Protein AF-V4B4P2-F1 (afdb_monomer)

Radius of gyration: 16.0 Å; Cα contacts (8 Å, |Δi|>4): 108; chains: 1; bounding box: 43×38×34 Å

Organism: Lottia gigantea (NCBI:txid225164)

InterPro domains:
  IPR028236 Ciliogenesis and planar polarity effector 1 [PTHR14492] (1-127)

Foldseek 3Di:
DLCLLLVHWDWDADPVDDDDDPQPPDPDPCPDPRTDTDDSVVVVVVCVVVVVVVCPDLVNVLVVCVVVVVLVSSLVSCVSVVVLVSNLVSLVVVVVVCVVPVVVCVVVVVPPPPDRSVVSNVVVVVD

pLDDT: mean 76.79, std 13.79, range [43.28, 93.81]

Solvent-accessible surface area (backbone atoms only — not comparable to full-atom values): 7716 Å² total; per-residue (Å²): 105,67,44,63,79,67,75,44,87,38,70,49,68,47,89,93,58,79,66,81,79,76,63,87,83,56,86,69,84,73,87,52,100,66,58,55,76,52,57,71,66,62,51,52,50,49,36,58,73,69,65,37,58,88,65,67,40,72,69,53,39,43,50,52,28,49,76,72,66,36,38,59,54,30,20,54,48,27,49,72,73,64,40,58,67,59,18,45,56,30,24,54,51,31,54,52,47,46,69,73,42,44,77,72,51,63,80,50,78,78,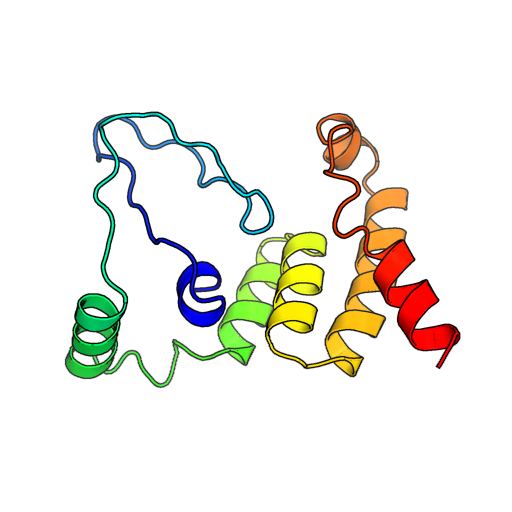64,65,82,88,74,46,49,68,56,54,50,49,59,64,72,78,107

Nearest PDB structures (foldseek):
  8f5p-assembly1_B  TM=7.602E-01  e=5.062E+00  Leishmania tarentolae
  6hc2-assembly4_S  TM=4.098E-01  e=4.488E+00  Homo sapiens
  6hc2-assembly1_C  TM=4.098E-01  e=4.767E+00  Homo sapiens

Mean predicted aligned error: 8.73 Å

Sequence (127 aa):
MALYFSNQSLYIFPPHNPQALPTVHYKTPVVNNRIIPQYPEELTQIIRNDNLSDIWTVERTLEYLLLSGLVCEATWFADKMGDWKAAFLLSVACEQHKQTAVSLYSKYVGLSKSRNPRLLIKGLLDC

Structure (mmCIF, N/CA/C/O backbone):
data_AF-V4B4P2-F1
#
_entry.id   AF-V4B4P2-F1
#
loop_
_atom_site.group_PDB
_atom_site.id
_atom_site.type_symbol
_atom_site.label_atom_id
_atom_site.label_alt_id
_atom_site.label_comp_id
_atom_site.label_asym_id
_atom_site.label_entity_id
_atom_site.label_seq_id
_atom_site.pdbx_PDB_ins_code
_atom_site.Cartn_x
_atom_site.Cartn_y
_atom_site.Cartn_z
_atom_site.occupancy
_atom_site.B_iso_or_equiv
_atom_site.auth_seq_id
_atom_site.auth_comp_id
_atom_site.auth_asym_id
_atom_site.auth_atom_id
_atom_site.pdbx_PDB_model_num
ATOM 1 N N . MET A 1 1 ? -7.283 2.634 2.783 1.00 86.50 1 MET A N 1
ATOM 2 C CA . MET A 1 1 ? -7.003 1.198 3.011 1.00 86.50 1 MET A CA 1
ATOM 3 C C . MET A 1 1 ? -5.561 0.946 3.458 1.00 86.50 1 MET A C 1
ATOM 5 O O . MET A 1 1 ? -5.377 0.522 4.587 1.00 86.50 1 MET A O 1
ATOM 9 N N . ALA A 1 2 ? -4.530 1.279 2.671 1.00 87.06 2 ALA A N 1
ATOM 10 C CA . ALA A 1 2 ? -3.134 0.976 3.039 1.00 87.06 2 ALA A CA 1
ATOM 11 C C . ALA A 1 2 ? -2.671 1.567 4.389 1.00 87.06 2 ALA A C 1
ATOM 13 O O . ALA A 1 2 ? -2.011 0.886 5.172 1.00 87.06 2 ALA A O 1
ATOM 14 N N . LEU A 1 3 ? -3.068 2.807 4.703 1.00 84.69 3 LEU A N 1
ATOM 15 C CA . LEU A 1 3 ? -2.785 3.441 6.001 1.00 84.69 3 LEU A CA 1
ATOM 16 C C . LEU A 1 3 ? -3.443 2.706 7.183 1.00 84.69 3 LEU A C 1
ATOM 18 O O . LEU A 1 3 ? -2.824 2.581 8.233 1.00 84.69 3 LEU A O 1
ATOM 22 N N . TYR A 1 4 ? -4.654 2.171 6.985 1.00 86.88 4 TYR A N 1
ATOM 23 C CA . TYR A 1 4 ? -5.381 1.400 8.000 1.00 86.88 4 TYR A CA 1
ATOM 24 C C . TYR A 1 4 ? -4.618 0.126 8.368 1.00 86.88 4 TYR A C 1
ATOM 26 O O . TYR A 1 4 ? -4.265 -0.063 9.525 1.00 86.88 4 TYR A O 1
ATOM 34 N N . PHE A 1 5 ? -4.265 -0.697 7.378 1.00 88.50 5 PHE A N 1
ATOM 35 C CA . PHE A 1 5 ? -3.545 -1.948 7.632 1.00 88.50 5 PHE A CA 1
ATOM 36 C C . PHE A 1 5 ? -2.117 -1.735 8.137 1.00 88.50 5 PHE A C 1
ATOM 38 O O . PHE A 1 5 ? -1.615 -2.521 8.932 1.00 88.50 5 PHE A O 1
ATOM 45 N N . SER A 1 6 ? -1.454 -0.659 7.710 1.00 85.25 6 SER A N 1
ATOM 46 C CA . SER A 1 6 ? -0.097 -0.336 8.167 1.00 85.25 6 SER A CA 1
ATOM 47 C C . SER A 1 6 ? -0.041 0.375 9.527 1.00 85.25 6 SER A C 1
ATOM 49 O O . SER A 1 6 ? 1.041 0.818 9.920 1.00 85.25 6 SER A O 1
ATOM 51 N N . ASN A 1 7 ? -1.169 0.474 10.247 1.00 82.81 7 ASN A N 1
ATOM 52 C CA . ASN A 1 7 ? -1.299 1.148 11.544 1.00 82.81 7 ASN A CA 1
ATOM 53 C C . ASN A 1 7 ? -0.753 2.587 11.528 1.00 82.81 7 ASN A C 1
ATOM 55 O O . ASN A 1 7 ? -0.105 3.042 12.472 1.00 82.81 7 ASN A O 1
ATOM 59 N N . GLN A 1 8 ? -0.983 3.300 10.427 1.00 78.62 8 GLN A N 1
ATOM 60 C CA . GLN A 1 8 ? -0.631 4.708 10.291 1.00 78.62 8 GLN A CA 1
ATOM 61 C C . GLN A 1 8 ? -1.842 5.602 10.554 1.00 78.62 8 GLN A C 1
ATOM 63 O O . GLN A 1 8 ? -2.989 5.209 10.351 1.00 78.62 8 GLN A O 1
ATOM 68 N N . SER A 1 9 ? -1.575 6.836 10.984 1.00 74.75 9 SER A N 1
ATOM 69 C CA . SER A 1 9 ? -2.609 7.848 11.198 1.00 74.75 9 SER A CA 1
ATOM 70 C C . SER A 1 9 ? -3.375 8.124 9.905 1.00 74.75 9 SER A C 1
ATOM 72 O O . SER A 1 9 ? -2.781 8.535 8.904 1.00 74.75 9 SER A O 1
ATOM 74 N N . LEU A 1 10 ? -4.691 7.936 9.938 1.00 76.44 10 LEU A N 1
ATOM 75 C CA . LEU A 1 10 ? -5.579 8.271 8.832 1.00 76.44 10 LEU A CA 1
ATOM 76 C C . LEU A 1 10 ? -5.998 9.730 8.947 1.00 76.44 10 LEU A C 1
ATOM 78 O O . LEU A 1 10 ? -6.307 10.215 10.034 1.00 76.44 10 LEU A O 1
ATOM 82 N N . TYR A 1 11 ? -5.990 10.426 7.818 1.00 73.94 11 TYR A N 1
ATOM 83 C CA . TYR A 1 11 ? -6.389 11.819 7.735 1.00 73.94 11 TYR A CA 1
ATOM 84 C C . TYR A 1 11 ? -7.224 12.060 6.493 1.00 73.94 11 TYR A C 1
ATOM 86 O O . TYR A 1 11 ? -7.018 11.445 5.447 1.00 73.94 11 TYR A O 1
ATOM 94 N N . ILE A 1 12 ? -8.161 12.989 6.626 1.00 74.38 12 ILE A N 1
ATOM 95 C CA . ILE A 1 12 ? -9.010 13.456 5.540 1.00 74.38 12 ILE A CA 1
ATOM 96 C C . ILE A 1 12 ? -8.745 14.950 5.383 1.00 74.38 12 ILE A C 1
ATOM 98 O O . ILE A 1 12 ? -8.743 15.693 6.369 1.00 74.38 12 ILE A O 1
ATOM 102 N N . PHE A 1 13 ? -8.483 15.385 4.150 1.00 75.56 13 PHE A N 1
ATOM 103 C CA . PHE A 1 13 ? -8.409 16.809 3.847 1.00 75.56 13 PHE A CA 1
ATOM 104 C C . PHE A 1 13 ? -9.809 17.419 3.857 1.00 75.56 13 PHE A C 1
ATOM 106 O O . PHE A 1 13 ? -10.770 16.771 3.438 1.00 75.56 13 PHE A O 1
ATOM 113 N N . PRO A 1 14 ? -9.950 18.669 4.313 1.00 76.75 14 PRO A N 1
ATOM 114 C CA . PRO A 1 14 ? -11.248 19.307 4.346 1.00 76.75 14 PRO A CA 1
ATOM 115 C C . PRO A 1 14 ? -11.794 19.512 2.920 1.00 76.75 14 PRO A C 1
ATOM 117 O O . PRO A 1 14 ? -11.023 19.763 1.989 1.00 76.75 14 PRO A O 1
ATOM 120 N N . PRO A 1 15 ? -13.127 19.484 2.740 1.00 79.56 15 PRO A N 1
ATOM 121 C CA . PRO A 1 15 ? -13.759 19.489 1.417 1.00 79.56 15 PRO A CA 1
ATOM 122 C C . PRO A 1 15 ? -13.473 20.758 0.600 1.00 79.56 15 PRO A C 1
ATOM 124 O O . PRO A 1 15 ? -13.541 20.734 -0.623 1.00 79.56 15 PRO A O 1
ATOM 127 N N . HIS A 1 16 ? -13.121 21.864 1.261 1.00 80.94 16 HIS A N 1
ATOM 128 C CA . HIS A 1 16 ? -12.808 23.143 0.619 1.00 80.94 16 HIS A CA 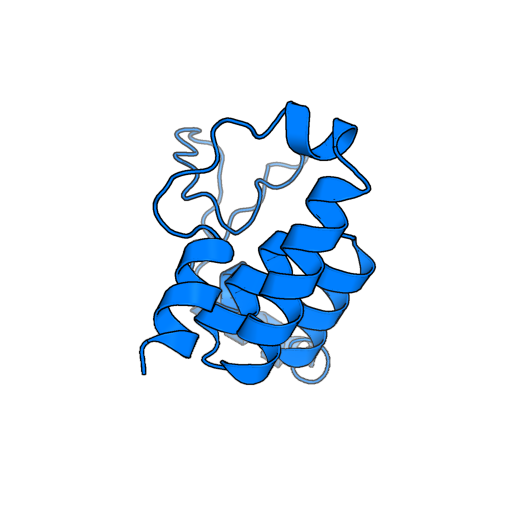1
ATOM 129 C C . HIS A 1 16 ? -11.369 23.243 0.082 1.00 80.94 16 HIS A C 1
ATOM 131 O O . HIS A 1 16 ? -11.020 24.258 -0.514 1.00 80.94 16 HIS A O 1
ATOM 137 N N . ASN A 1 17 ? -10.516 22.240 0.313 1.00 76.50 17 ASN A N 1
ATOM 138 C CA . ASN A 1 17 ? -9.159 22.193 -0.234 1.00 76.50 17 ASN A CA 1
ATOM 139 C C . ASN A 1 17 ? -8.716 20.737 -0.473 1.00 76.50 17 ASN A C 1
ATOM 141 O O . ASN A 1 17 ? -7.895 20.211 0.288 1.00 76.50 17 ASN A O 1
ATOM 145 N N . PRO A 1 18 ? -9.267 20.065 -1.499 1.00 73.56 18 PRO A N 1
ATOM 146 C CA . PRO A 1 18 ? -8.871 18.707 -1.836 1.00 73.56 18 PRO A CA 1
ATOM 147 C C . PRO A 1 18 ? -7.446 18.720 -2.402 1.00 73.56 18 PRO A C 1
ATOM 149 O O . PRO A 1 18 ? -7.218 19.063 -3.560 1.00 73.56 18 PRO A O 1
ATOM 152 N N . GLN A 1 19 ? -6.469 18.360 -1.575 1.00 73.44 19 GLN A N 1
ATOM 153 C CA . GLN A 1 19 ? -5.113 18.081 -2.036 1.00 73.44 19 GLN A CA 1
ATOM 154 C C . GLN A 1 19 ? -4.975 16.599 -2.374 1.00 73.44 19 GLN A C 1
ATOM 156 O O . GLN A 1 19 ? -5.649 15.750 -1.786 1.00 73.44 19 GLN A O 1
ATOM 161 N N . ALA A 1 20 ? -4.084 16.286 -3.319 1.00 70.88 20 ALA A N 1
ATOM 162 C CA . ALA A 1 20 ? -3.707 14.903 -3.571 1.00 70.88 20 ALA A CA 1
ATOM 163 C C . ALA A 1 20 ? -3.211 14.273 -2.264 1.00 70.88 20 ALA A C 1
ATOM 165 O O . ALA A 1 20 ? -2.415 14.881 -1.541 1.00 70.88 20 ALA A O 1
ATOM 166 N N . LEU A 1 21 ? -3.700 13.068 -1.958 1.00 68.69 21 LEU A N 1
ATOM 167 C CA . LEU A 1 21 ? -3.241 12.342 -0.784 1.00 68.69 21 LEU A CA 1
ATOM 168 C C . LEU A 1 21 ? -1.724 12.136 -0.891 1.00 68.69 21 LEU A C 1
ATOM 170 O O . LEU A 1 21 ? -1.240 11.690 -1.937 1.00 68.69 21 LEU A O 1
ATOM 174 N N . PRO A 1 22 ? -0.968 12.461 0.166 1.00 69.94 22 PRO A N 1
ATOM 175 C CA . PRO A 1 22 ? 0.433 12.121 0.233 1.00 69.94 22 PRO A CA 1
ATOM 176 C C . PRO A 1 22 ? 0.643 10.627 0.045 1.00 69.94 22 PRO A C 1
ATOM 178 O O . PRO A 1 22 ? -0.179 9.789 0.421 1.00 69.94 22 PRO A O 1
ATOM 181 N N . THR A 1 23 ? 1.787 10.294 -0.526 1.00 71.56 23 THR A N 1
ATOM 182 C CA . THR A 1 23 ? 2.183 8.915 -0.757 1.00 71.56 23 THR A CA 1
ATOM 183 C C . THR A 1 23 ? 2.372 8.174 0.571 1.00 71.56 23 THR A C 1
ATOM 185 O O . THR A 1 23 ? 2.995 8.669 1.510 1.00 71.56 23 THR A O 1
ATOM 188 N N . VAL A 1 24 ? 1.844 6.948 0.642 1.00 68.56 24 VAL A N 1
ATOM 189 C CA . VAL A 1 24 ? 1.712 6.137 1.875 1.00 68.56 24 VAL A CA 1
ATOM 190 C C . VAL A 1 24 ? 3.053 5.880 2.582 1.00 68.56 24 VAL A C 1
ATOM 192 O O . VAL A 1 24 ? 3.126 5.715 3.797 1.00 68.56 24 VAL A O 1
ATOM 195 N N . HIS A 1 25 ? 4.147 5.850 1.824 1.00 64.31 25 HIS A N 1
ATOM 196 C CA . HIS A 1 25 ? 5.480 5.563 2.345 1.00 64.31 25 HIS A CA 1
ATOM 197 C C . HIS A 1 25 ? 6.173 6.780 2.983 1.00 64.31 25 HIS A C 1
ATOM 199 O O . HIS A 1 25 ? 7.188 6.613 3.668 1.00 64.31 25 HIS A O 1
ATOM 205 N N . TYR A 1 26 ? 5.648 7.994 2.799 1.00 63.84 26 TYR A N 1
ATOM 206 C CA . TYR A 1 26 ? 6.170 9.175 3.474 1.00 63.84 26 TYR A CA 1
ATOM 207 C C . TYR A 1 26 ? 5.535 9.299 4.856 1.00 63.84 26 TYR A C 1
ATOM 209 O O . TYR A 1 26 ? 4.320 9.394 4.999 1.00 63.84 26 TYR A O 1
ATOM 217 N N . LYS A 1 27 ? 6.380 9.396 5.890 1.00 57.09 27 LYS A N 1
ATOM 218 C CA . LYS A 1 27 ? 5.968 10.030 7.145 1.00 57.09 27 LYS A CA 1
ATOM 219 C C . LYS A 1 27 ? 5.771 11.497 6.825 1.00 57.09 27 LYS A C 1
ATOM 221 O O . LYS A 1 27 ? 6.718 12.274 6.906 1.00 57.09 27 LYS A O 1
ATOM 226 N N . THR A 1 28 ? 4.589 11.863 6.365 1.00 54.00 28 THR A N 1
ATOM 227 C CA . THR A 1 28 ? 4.305 13.261 6.127 1.00 54.00 28 THR A CA 1
ATOM 228 C C . THR A 1 28 ? 4.351 13.995 7.459 1.00 54.00 28 THR A C 1
ATOM 230 O O . THR A 1 28 ? 3.551 13.676 8.342 1.00 54.00 28 THR A O 1
ATOM 233 N N . PRO A 1 29 ? 5.229 14.997 7.623 1.00 50.38 29 PRO A N 1
ATOM 234 C CA . PRO A 1 29 ? 5.035 15.994 8.651 1.00 50.38 29 PRO A CA 1
ATOM 235 C C . PRO A 1 29 ? 3.887 16.873 8.152 1.00 50.38 29 PRO A C 1
ATOM 237 O O . PRO A 1 29 ? 4.127 17.986 7.691 1.00 50.38 29 PRO A O 1
ATOM 240 N N . VAL A 1 30 ? 2.642 16.374 8.132 1.00 54.94 30 VAL A N 1
ATOM 241 C CA . VAL A 1 30 ? 1.516 17.268 7.844 1.00 54.94 30 VAL A CA 1
ATOM 242 C C . VAL A 1 30 ? 1.275 18.092 9.102 1.00 54.94 30 VAL A C 1
ATOM 244 O O . VAL A 1 30 ? 0.380 17.847 9.899 1.00 54.94 30 VAL A O 1
ATOM 247 N N . VAL A 1 31 ? 2.151 19.077 9.278 1.00 47.88 31 VAL A N 1
ATOM 248 C CA . VAL A 1 31 ? 2.060 20.198 10.210 1.00 47.88 31 VAL A CA 1
ATOM 249 C C . VAL A 1 31 ? 1.036 21.170 9.630 1.00 47.88 31 VAL A C 1
ATOM 251 O O . VAL A 1 31 ? 1.343 22.304 9.283 1.00 47.88 31 VAL A O 1
ATOM 254 N N . ASN A 1 32 ? -0.183 20.693 9.396 1.00 53.25 32 ASN A N 1
ATOM 255 C CA . ASN A 1 32 ? -1.271 21.542 8.950 1.00 53.25 32 ASN A CA 1
ATOM 256 C C . ASN A 1 32 ? -2.454 21.274 9.872 1.00 53.25 32 ASN A C 1
ATOM 258 O O . ASN A 1 32 ? -3.011 20.179 9.878 1.00 53.25 32 ASN A O 1
ATOM 262 N N . ASN A 1 33 ? -2.821 22.285 10.660 1.00 53.00 33 ASN A N 1
ATOM 263 C CA . ASN A 1 33 ? -3.811 22.244 11.746 1.00 53.00 33 ASN A CA 1
ATOM 264 C C . ASN A 1 33 ? -5.256 21.908 11.299 1.00 53.00 33 ASN A C 1
ATOM 266 O O . ASN A 1 33 ? -6.198 22.136 12.050 1.00 53.00 33 ASN A O 1
ATOM 270 N N . ARG A 1 34 ? -5.467 21.421 10.069 1.00 59.06 34 ARG A N 1
ATOM 271 C CA . ARG A 1 34 ? -6.784 21.140 9.470 1.00 59.06 34 ARG A CA 1
ATOM 272 C C . ARG A 1 34 ? -6.921 19.698 8.985 1.00 59.06 34 ARG A C 1
ATOM 274 O O . ARG A 1 34 ? -7.606 19.437 8.003 1.00 59.06 34 ARG A O 1
ATOM 281 N N . ILE A 1 35 ? -6.243 18.776 9.652 1.00 65.38 35 ILE A N 1
ATOM 282 C CA . ILE A 1 35 ? -6.435 17.342 9.471 1.00 65.38 35 ILE A CA 1
ATOM 283 C C . ILE A 1 35 ? -7.310 16.834 10.605 1.00 65.38 35 ILE A C 1
ATOM 285 O O . ILE A 1 35 ? -7.011 17.084 11.769 1.00 65.38 35 ILE A O 1
ATOM 289 N N . ILE A 1 36 ? -8.361 16.096 10.258 1.00 64.88 36 ILE A N 1
ATOM 290 C CA . ILE A 1 36 ? -9.148 15.342 11.232 1.00 64.88 36 ILE A CA 1
ATOM 291 C C . ILE A 1 36 ? -8.497 13.955 11.331 1.00 64.88 36 ILE A C 1
ATOM 293 O O . ILE A 1 36 ? -8.607 13.189 10.365 1.00 64.88 36 ILE A O 1
ATOM 297 N N . PRO A 1 37 ? -7.762 13.639 12.418 1.00 65.94 37 PRO A N 1
ATOM 298 C CA . PRO A 1 37 ? -7.256 12.291 12.620 1.00 65.94 37 PRO A CA 1
ATOM 299 C C . PRO A 1 37 ? -8.445 11.348 12.793 1.00 65.94 37 PRO A C 1
ATOM 301 O O . PRO A 1 37 ? -9.371 11.637 13.544 1.00 65.94 37 PRO A O 1
ATOM 304 N N . GLN A 1 38 ? -8.421 10.232 12.078 1.00 70.25 38 GLN A N 1
ATOM 305 C CA . GLN A 1 38 ? -9.414 9.171 12.212 1.00 70.25 38 GLN A CA 1
ATOM 306 C C . GLN A 1 38 ? -8.815 8.055 13.064 1.00 70.25 38 GLN A C 1
ATOM 308 O O . GLN A 1 38 ? -7.727 7.551 12.754 1.00 70.25 38 GLN A O 1
ATOM 313 N N . TYR A 1 39 ? -9.507 7.677 14.139 1.00 74.88 39 TYR A N 1
ATOM 314 C CA . TYR A 1 39 ? -9.058 6.593 15.003 1.00 74.88 39 TYR A CA 1
ATOM 315 C C . TYR A 1 39 ? -9.331 5.236 14.328 1.00 74.88 39 TYR A C 1
ATOM 317 O O . TYR A 1 39 ? -10.416 5.026 13.779 1.00 74.88 39 TYR A O 1
ATOM 325 N N . PRO A 1 40 ? -8.382 4.279 14.365 1.00 76.94 40 PRO A N 1
ATOM 326 C CA . PRO A 1 40 ? -8.575 2.959 13.758 1.00 76.94 40 PRO A CA 1
ATOM 327 C C . PRO A 1 40 ? -9.796 2.195 14.293 1.00 76.94 40 PRO A C 1
ATOM 329 O O . PRO A 1 40 ? -10.384 1.395 13.565 1.00 76.94 40 PRO A O 1
ATOM 332 N N . GLU A 1 41 ? -10.193 2.441 15.543 1.00 82.62 41 GLU A N 1
ATOM 333 C CA . GLU A 1 41 ? -11.360 1.811 16.172 1.00 82.62 41 GLU A CA 1
ATOM 334 C C . GLU A 1 41 ? -12.673 2.248 15.517 1.00 82.62 41 GLU A C 1
ATOM 336 O O . GLU A 1 41 ? -13.473 1.397 15.126 1.00 82.62 41 GLU A O 1
ATOM 341 N N . GLU A 1 42 ? -12.855 3.555 15.319 1.00 84.06 42 GLU A N 1
ATOM 342 C CA . GLU A 1 42 ? -14.030 4.126 14.651 1.00 84.06 42 GLU A CA 1
ATOM 343 C C . GLU A 1 42 ? -14.158 3.583 13.226 1.00 84.06 42 GLU A C 1
ATOM 345 O O . GLU A 1 42 ? -15.225 3.141 12.806 1.00 84.06 42 GLU A O 1
ATOM 350 N N . LEU A 1 43 ? -13.042 3.512 12.500 1.00 82.25 43 LEU A N 1
ATOM 351 C CA . LEU A 1 43 ? -13.026 2.951 11.152 1.00 82.25 43 LEU A CA 1
ATOM 352 C C . LEU A 1 43 ? -13.346 1.462 11.137 1.00 82.25 43 LEU A C 1
ATOM 354 O O . LEU A 1 43 ? -14.065 1.003 10.257 1.00 82.25 43 LEU A O 1
ATOM 358 N N . THR A 1 44 ? -12.850 0.703 12.113 1.00 85.12 44 THR A N 1
ATOM 359 C CA . THR A 1 44 ? -13.165 -0.726 12.218 1.00 85.12 44 THR A CA 1
ATOM 360 C C . THR A 1 44 ? -14.654 -0.937 12.490 1.00 85.12 44 THR A C 1
ATOM 362 O O . THR A 1 44 ? -15.242 -1.871 11.949 1.00 85.12 44 THR A O 1
ATOM 365 N N . GLN A 1 45 ? -15.285 -0.063 13.280 1.00 87.75 45 GLN A N 1
ATOM 366 C CA . GLN A 1 45 ? -16.734 -0.086 13.479 1.00 87.75 45 GLN A CA 1
ATOM 367 C C . GLN A 1 45 ? -17.487 0.254 12.192 1.00 87.75 45 GLN A C 1
ATOM 369 O O . GLN A 1 45 ? -18.389 -0.488 11.825 1.00 87.75 45 GLN A O 1
ATOM 374 N N . ILE A 1 46 ? -17.090 1.303 11.468 1.00 86.44 46 ILE A N 1
ATOM 375 C CA . ILE A 1 46 ? -17.718 1.688 10.192 1.00 86.44 46 ILE A CA 1
ATOM 376 C C . ILE A 1 46 ? -17.592 0.559 9.158 1.00 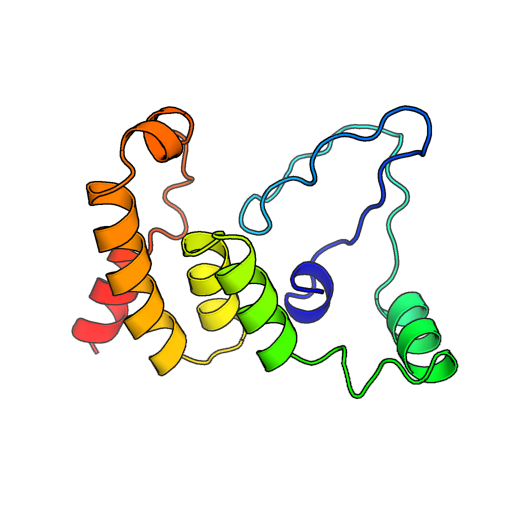86.44 46 ILE A C 1
ATOM 378 O O . ILE A 1 46 ? -18.590 0.146 8.580 1.00 86.44 46 ILE A O 1
ATOM 382 N N . ILE A 1 47 ? -16.396 -0.016 8.985 1.00 86.44 47 ILE A N 1
ATOM 383 C CA . ILE A 1 47 ? -16.148 -1.123 8.043 1.00 86.44 47 ILE A CA 1
ATOM 384 C C . ILE A 1 47 ? -17.029 -2.338 8.367 1.00 86.44 47 ILE A C 1
ATOM 386 O O . ILE A 1 47 ? -17.514 -3.013 7.457 1.00 86.44 47 ILE A O 1
ATOM 390 N N . ARG A 1 48 ? -17.238 -2.623 9.658 1.00 87.38 48 ARG A N 1
ATOM 391 C CA . ARG A 1 48 ? -18.122 -3.706 10.107 1.00 87.38 48 ARG A CA 1
ATOM 392 C C . ARG A 1 48 ? -19.595 -3.372 9.888 1.00 87.38 48 ARG A C 1
ATOM 394 O O . ARG A 1 48 ? -20.316 -4.218 9.377 1.00 87.38 48 ARG A O 1
ATOM 401 N N . ASN A 1 49 ? -20.026 -2.165 10.242 1.00 90.94 49 ASN A N 1
ATOM 402 C CA . ASN A 1 49 ? -21.421 -1.734 10.131 1.00 90.94 49 ASN A CA 1
ATOM 403 C C . ASN A 1 49 ? -21.886 -1.662 8.670 1.00 90.94 49 ASN A C 1
ATOM 405 O O . ASN A 1 49 ? -23.007 -2.061 8.365 1.00 90.94 49 ASN A O 1
ATOM 409 N N . ASP A 1 50 ? -21.007 -1.222 7.771 1.00 87.94 50 ASP A N 1
ATOM 410 C CA . ASP A 1 50 ? -21.298 -1.082 6.343 1.00 87.94 50 ASP A CA 1
ATOM 411 C C . ASP A 1 50 ? -21.051 -2.383 5.551 1.00 87.94 50 ASP A C 1
ATOM 413 O O . ASP A 1 50 ? -21.102 -2.378 4.322 1.00 87.94 50 ASP A O 1
ATOM 417 N N . ASN A 1 51 ? -20.765 -3.509 6.226 1.00 86.31 51 ASN A N 1
ATOM 418 C CA . ASN A 1 51 ? -20.414 -4.797 5.608 1.00 86.31 51 ASN A CA 1
ATOM 419 C C . ASN A 1 51 ? -19.289 -4.692 4.555 1.00 86.31 51 ASN A C 1
ATOM 421 O O . ASN A 1 51 ? -19.235 -5.452 3.591 1.00 86.31 51 ASN A O 1
ATOM 425 N N . LEU A 1 52 ? -18.341 -3.772 4.748 1.00 87.56 52 LEU A N 1
ATOM 426 C CA . LEU A 1 52 ? -17.218 -3.554 3.828 1.00 87.56 52 LEU A CA 1
ATOM 427 C C . LEU A 1 52 ? -16.063 -4.536 4.050 1.00 87.56 52 LEU A C 1
ATOM 429 O O . LEU A 1 52 ? -15.059 -4.464 3.346 1.00 87.56 52 LEU A O 1
ATOM 433 N N . SER A 1 53 ? -16.194 -5.452 5.010 1.00 85.44 53 SER A N 1
ATOM 434 C CA . SER A 1 53 ? -15.131 -6.380 5.417 1.00 85.44 53 SER A CA 1
ATOM 435 C C . SER A 1 53 ? -14.638 -7.270 4.267 1.00 85.44 53 SER A C 1
ATOM 437 O O . SER A 1 53 ? -13.444 -7.542 4.187 1.00 85.44 53 SER A O 1
ATOM 439 N N . ASP A 1 54 ? -15.518 -7.644 3.334 1.00 86.31 54 ASP A N 1
ATOM 440 C CA . ASP A 1 54 ? -15.172 -8.502 2.188 1.00 86.31 54 ASP A CA 1
ATOM 441 C C . ASP A 1 54 ? -14.345 -7.778 1.113 1.00 86.31 54 ASP A C 1
ATOM 443 O O . ASP A 1 54 ? -13.623 -8.397 0.330 1.00 86.31 54 ASP A O 1
ATOM 447 N N . ILE A 1 55 ? -14.460 -6.449 1.045 1.00 88.75 55 ILE A N 1
ATOM 448 C CA . ILE A 1 55 ? -13.748 -5.606 0.073 1.00 88.75 55 ILE A CA 1
ATOM 449 C C . ILE A 1 55 ? -12.509 -4.994 0.726 1.00 88.75 55 ILE A C 1
ATOM 451 O O . ILE A 1 55 ? -11.483 -4.786 0.078 1.00 88.75 55 ILE A O 1
ATOM 455 N N . TRP A 1 56 ? -12.595 -4.696 2.020 1.00 88.88 56 TRP A N 1
ATOM 456 C CA . TRP A 1 56 ? -11.539 -4.082 2.801 1.00 88.88 56 TRP A CA 1
ATOM 457 C C . TRP A 1 56 ? -10.567 -5.147 3.310 1.00 88.88 56 TRP A C 1
ATOM 459 O O . TRP A 1 56 ? -10.456 -5.371 4.512 1.00 88.88 56 TRP A O 1
ATOM 469 N N . THR A 1 57 ? -9.856 -5.799 2.385 1.00 92.19 57 THR A N 1
ATOM 470 C CA . THR A 1 57 ? -8.811 -6.789 2.687 1.00 92.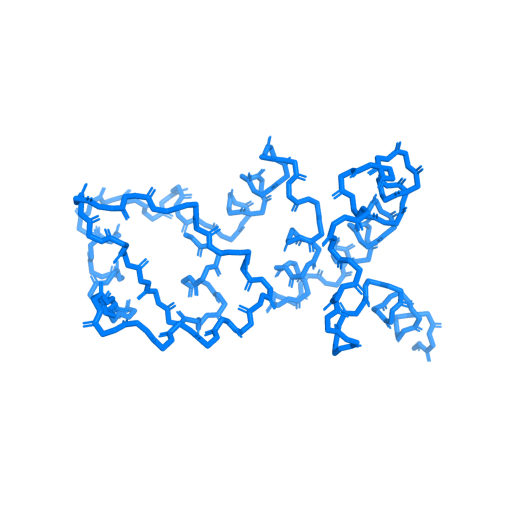19 57 THR A CA 1
ATOM 471 C C . THR A 1 57 ? -7.416 -6.278 2.332 1.00 92.19 57 THR A C 1
ATOM 473 O O . THR A 1 57 ? -7.242 -5.276 1.621 1.00 92.19 57 THR A O 1
ATOM 476 N N . VAL A 1 58 ? -6.397 -6.966 2.847 1.00 92.56 58 VAL A N 1
ATOM 477 C CA . VAL A 1 58 ? -4.990 -6.655 2.570 1.00 92.56 58 VAL A CA 1
ATOM 478 C C . VAL A 1 58 ? -4.676 -6.891 1.093 1.00 92.56 58 VAL A C 1
ATOM 480 O O . VAL A 1 58 ? -4.099 -6.013 0.449 1.00 92.56 58 VAL A O 1
ATOM 483 N N . GLU A 1 59 ? -5.117 -8.017 0.529 1.00 92.69 59 GLU A N 1
ATOM 484 C CA . GLU A 1 59 ? -4.896 -8.359 -0.879 1.00 92.69 59 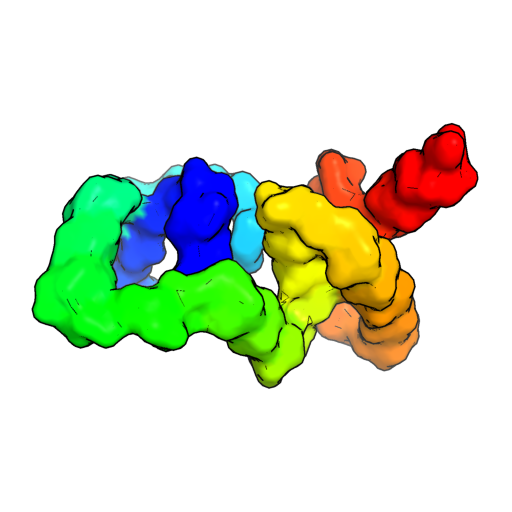GLU A CA 1
ATOM 485 C C . GLU A 1 59 ? -5.539 -7.321 -1.798 1.00 92.69 59 GLU A C 1
ATOM 487 O O . GLU A 1 59 ? -4.877 -6.775 -2.680 1.00 92.69 59 GLU A O 1
ATOM 492 N N . ARG A 1 60 ? -6.796 -6.946 -1.527 1.00 93.81 60 ARG A N 1
ATOM 493 C CA . ARG A 1 60 ? -7.512 -5.950 -2.331 1.00 93.81 60 ARG A CA 1
ATOM 494 C C . ARG A 1 60 ? -6.850 -4.574 -2.263 1.00 93.81 60 ARG A C 1
ATOM 496 O O . ARG A 1 60 ? -6.811 -3.838 -3.246 1.00 93.81 60 ARG A O 1
ATOM 503 N N . THR A 1 61 ? -6.287 -4.226 -1.106 1.00 93.50 61 THR A N 1
ATOM 504 C CA . THR A 1 61 ? -5.506 -2.993 -0.951 1.00 93.50 61 THR A CA 1
ATOM 505 C C . THR A 1 61 ? -4.277 -2.995 -1.855 1.00 93.50 61 THR A C 1
ATOM 507 O O . THR A 1 61 ? -3.991 -1.985 -2.500 1.00 93.50 61 THR A O 1
ATOM 510 N N . LEU A 1 62 ? -3.555 -4.116 -1.903 1.00 93.12 62 LEU A N 1
ATOM 511 C CA . LEU A 1 62 ? -2.381 -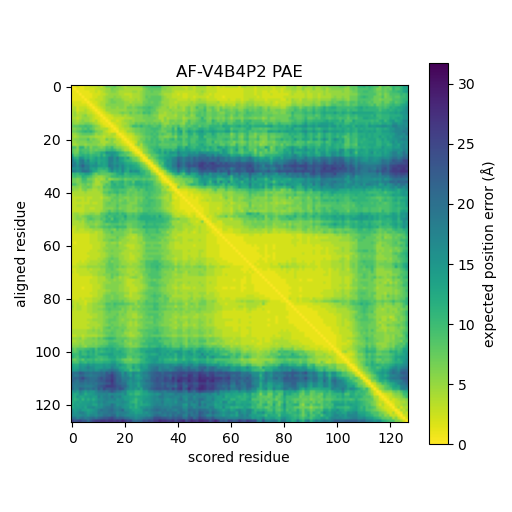4.273 -2.754 1.00 93.12 62 LEU A CA 1
ATOM 512 C C . LEU A 1 62 ? -2.762 -4.197 -4.240 1.00 93.12 62 LEU A C 1
ATOM 514 O O . LEU A 1 62 ? -2.107 -3.483 -4.997 1.00 93.12 62 LEU A O 1
ATOM 518 N N . GLU A 1 63 ? -3.855 -4.847 -4.640 1.00 93.50 63 GLU A N 1
ATOM 519 C CA . GLU A 1 63 ? -4.401 -4.773 -6.000 1.00 93.50 63 GLU A CA 1
ATOM 520 C C . GLU A 1 63 ? -4.718 -3.330 -6.411 1.00 93.50 63 GLU A C 1
ATOM 522 O O . GLU A 1 63 ? -4.298 -2.890 -7.480 1.00 93.50 63 GLU A O 1
ATOM 527 N N . TYR A 1 64 ? -5.385 -2.548 -5.556 1.00 93.25 64 TYR A N 1
ATOM 528 C CA . TYR A 1 64 ? -5.684 -1.144 -5.857 1.00 93.25 64 TYR A CA 1
ATOM 529 C C . TYR A 1 64 ? -4.425 -0.276 -5.986 1.00 93.25 64 TYR A C 1
AT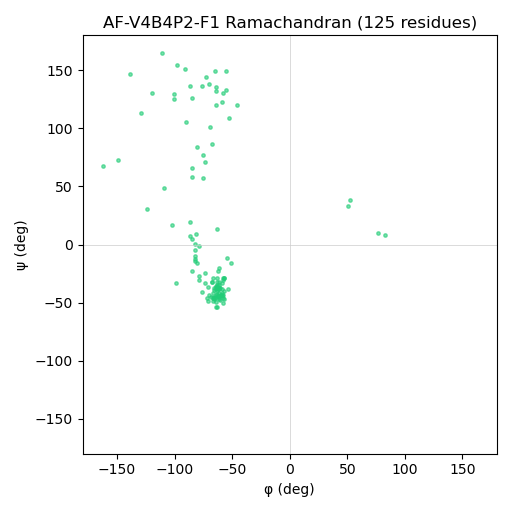OM 531 O O . TYR A 1 64 ? -4.377 0.618 -6.836 1.00 93.25 64 TYR A O 1
ATOM 539 N N . LEU A 1 65 ? -3.382 -0.537 -5.192 1.00 89.62 65 LEU A N 1
ATOM 540 C CA . LEU A 1 65 ? -2.095 0.150 -5.352 1.00 89.62 65 LEU A CA 1
ATOM 541 C C . LEU A 1 65 ? -1.458 -0.170 -6.712 1.00 89.62 65 LEU A C 1
ATOM 543 O O . LEU A 1 65 ? -0.949 0.729 -7.376 1.00 89.62 65 LEU A O 1
ATOM 547 N N . LEU A 1 66 ? -1.541 -1.418 -7.171 1.00 91.50 66 LEU A N 1
ATOM 548 C CA . LEU A 1 66 ? -1.014 -1.811 -8.480 1.00 91.50 66 LEU A CA 1
ATOM 549 C C . LEU A 1 66 ? -1.839 -1.237 -9.637 1.00 91.50 66 LEU A C 1
ATOM 551 O O . LEU A 1 66 ? -1.267 -0.691 -10.577 1.00 91.50 66 LEU A O 1
ATOM 555 N N . LEU A 1 67 ? -3.171 -1.287 -9.545 1.00 92.31 67 LEU A N 1
ATOM 556 C CA . LEU A 1 67 ? -4.078 -0.734 -10.557 1.00 92.31 67 LEU A CA 1
ATOM 557 C C . LEU A 1 67 ? -3.939 0.786 -10.707 1.00 92.31 67 LEU A C 1
ATOM 559 O O . LEU A 1 67 ? -4.088 1.313 -11.805 1.00 92.31 67 LEU A O 1
ATOM 563 N N . SER A 1 68 ? -3.616 1.491 -9.622 1.00 87.00 68 SER A N 1
ATOM 564 C CA . SER A 1 68 ? -3.341 2.935 -9.648 1.00 87.00 68 SER A CA 1
ATOM 565 C C . SER A 1 68 ? -1.938 3.298 -10.155 1.00 87.00 68 SER A C 1
ATOM 567 O O . SER A 1 68 ? -1.615 4.481 -10.253 1.00 87.00 68 SER A O 1
ATOM 569 N N . GLY A 1 69 ? -1.098 2.311 -10.488 1.00 86.31 69 GLY A N 1
ATOM 570 C CA . GLY A 1 69 ? 0.279 2.529 -10.939 1.00 86.31 69 GLY A CA 1
ATOM 571 C C . GLY A 1 69 ? 1.261 2.872 -9.812 1.00 86.31 69 GLY A C 1
ATOM 572 O O . GLY A 1 69 ? 2.407 3.229 -10.078 1.00 86.31 69 GLY A O 1
ATOM 573 N N . LEU A 1 70 ? 0.854 2.740 -8.547 1.00 84.69 70 LEU A N 1
ATOM 574 C CA . LEU A 1 70 ? 1.669 3.022 -7.361 1.00 84.69 70 LEU A CA 1
ATOM 575 C C . LEU A 1 70 ? 2.528 1.803 -6.977 1.00 84.69 70 LEU A C 1
ATOM 577 O O . LEU A 1 70 ? 2.436 1.251 -5.879 1.00 84.69 70 LEU A O 1
ATOM 581 N N . VAL A 1 71 ? 3.366 1.343 -7.913 1.00 86.88 71 VAL A N 1
ATOM 582 C CA . VAL A 1 71 ? 4.136 0.085 -7.795 1.00 86.88 71 VAL A CA 1
ATOM 583 C C . VAL A 1 71 ? 5.081 0.096 -6.587 1.00 86.88 71 VAL A C 1
ATOM 585 O O . VAL A 1 71 ? 5.262 -0.912 -5.899 1.00 86.88 71 VAL A O 1
ATOM 588 N N . CYS A 1 72 ? 5.688 1.241 -6.292 1.00 83.31 72 CYS A N 1
ATOM 589 C CA . CYS A 1 72 ? 6.654 1.346 -5.203 1.00 83.31 72 CYS A CA 1
ATOM 590 C C . CYS A 1 72 ? 5.964 1.441 -3.828 1.00 83.31 72 CYS A C 1
ATOM 592 O O . CYS A 1 72 ? 6.479 0.914 -2.843 1.00 83.31 72 CYS A O 1
ATOM 594 N N . GLU A 1 73 ? 4.767 2.022 -3.756 1.00 84.31 73 GLU A N 1
ATOM 595 C CA . GLU A 1 73 ? 3.880 1.974 -2.593 1.00 84.31 73 GLU A CA 1
ATOM 596 C C . GLU A 1 73 ? 3.371 0.556 -2.347 1.00 84.31 73 GLU A C 1
ATOM 598 O O . GLU A 1 73 ? 3.360 0.116 -1.201 1.00 84.31 73 GLU A O 1
ATOM 603 N N . ALA A 1 74 ? 3.001 -0.171 -3.405 1.00 89.62 74 ALA A N 1
ATOM 604 C CA . ALA A 1 74 ? 2.612 -1.576 -3.319 1.00 89.62 74 ALA A CA 1
ATOM 605 C C . ALA A 1 74 ? 3.756 -2.429 -2.754 1.00 89.62 74 ALA A C 1
ATOM 607 O O . ALA A 1 74 ? 3.544 -3.232 -1.850 1.00 89.62 74 ALA A O 1
ATOM 608 N N . THR A 1 75 ? 4.986 -2.187 -3.218 1.00 88.75 75 THR A N 1
ATOM 609 C CA . THR A 1 75 ? 6.195 -2.847 -2.699 1.00 88.75 75 THR A CA 1
ATOM 610 C C . THR A 1 75 ? 6.368 -2.602 -1.199 1.00 88.75 75 THR A C 1
ATOM 612 O O . THR A 1 75 ? 6.554 -3.536 -0.422 1.00 88.75 75 THR A O 1
ATOM 615 N N . TRP A 1 76 ? 6.282 -1.336 -0.779 1.00 86.31 76 TRP A N 1
ATOM 616 C CA . TRP A 1 76 ? 6.381 -0.953 0.629 1.00 86.31 76 TRP A CA 1
ATOM 617 C C . TRP A 1 76 ? 5.257 -1.561 1.476 1.00 86.31 76 TRP A C 1
ATOM 619 O O . TRP A 1 76 ? 5.483 -1.959 2.618 1.00 86.31 76 TRP A O 1
ATOM 629 N N . PHE A 1 77 ? 4.045 -1.625 0.928 1.00 88.81 77 PHE A N 1
ATOM 630 C CA . PHE A 1 77 ? 2.887 -2.175 1.616 1.00 88.81 77 PHE A CA 1
ATOM 631 C C . PHE A 1 77 ? 3.031 -3.686 1.817 1.00 88.81 77 PHE A C 1
ATOM 633 O O . PHE A 1 77 ? 2.841 -4.155 2.934 1.00 88.81 77 PHE A O 1
ATOM 640 N N . ALA A 1 78 ? 3.450 -4.426 0.786 1.00 90.56 78 ALA A N 1
ATOM 641 C CA . ALA A 1 78 ? 3.706 -5.864 0.873 1.00 90.56 78 ALA A CA 1
ATOM 642 C C . ALA A 1 78 ? 4.769 -6.199 1.933 1.00 90.56 78 ALA A C 1
ATOM 644 O O . ALA A 1 78 ? 4.550 -7.078 2.765 1.00 90.56 78 ALA A O 1
ATOM 645 N N . ASP A 1 79 ? 5.864 -5.429 1.976 1.00 87.12 79 ASP A N 1
ATOM 646 C CA . ASP A 1 79 ? 6.885 -5.538 3.028 1.00 87.12 79 ASP A CA 1
ATOM 647 C C . ASP A 1 79 ? 6.284 -5.316 4.426 1.00 87.12 79 ASP A C 1
ATOM 649 O O . ASP A 1 79 ? 6.531 -6.079 5.358 1.00 87.12 79 ASP A O 1
ATOM 653 N N . LYS A 1 80 ? 5.413 -4.310 4.578 1.00 86.50 80 LYS A N 1
ATOM 654 C CA . LYS A 1 80 ? 4.734 -4.042 5.853 1.00 86.50 80 LYS A CA 1
ATOM 655 C C . LYS A 1 80 ? 3.755 -5.111 6.299 1.00 86.50 80 LYS A C 1
ATOM 657 O O . LYS A 1 80 ? 3.567 -5.252 7.504 1.00 86.50 80 LYS A O 1
ATOM 662 N N . MET A 1 81 ? 3.148 -5.826 5.366 1.00 90.19 81 MET A N 1
ATOM 663 C CA . MET A 1 81 ? 2.234 -6.924 5.670 1.00 90.19 81 MET A CA 1
ATOM 664 C C . MET A 1 81 ? 2.975 -8.235 5.971 1.00 90.19 81 MET A C 1
ATOM 666 O O . MET A 1 81 ? 2.357 -9.182 6.444 1.00 90.19 81 MET A O 1
ATOM 670 N N . GLY A 1 82 ? 4.291 -8.293 5.734 1.00 87.06 82 GLY A N 1
ATOM 671 C CA . GLY A 1 82 ? 5.105 -9.490 5.954 1.00 87.06 82 GLY A CA 1
ATOM 672 C C . GLY A 1 82 ? 5.056 -10.504 4.808 1.00 87.06 82 GLY A C 1
ATO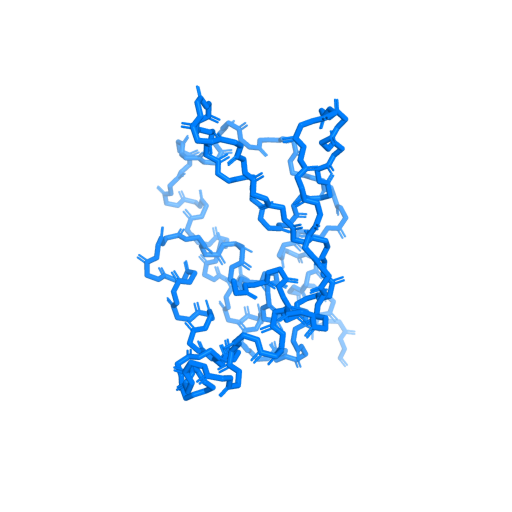M 673 O O . GLY A 1 82 ? 5.620 -11.591 4.939 1.00 87.06 82 GLY A O 1
ATOM 674 N N . ASP A 1 83 ? 4.437 -10.165 3.671 1.00 89.31 83 ASP A N 1
ATOM 675 C CA . ASP A 1 83 ? 4.507 -10.991 2.464 1.00 89.31 83 ASP A CA 1
ATOM 676 C C . ASP A 1 83 ? 5.826 -10.723 1.735 1.00 89.31 83 ASP A C 1
ATOM 678 O O . ASP A 1 83 ? 5.926 -9.911 0.811 1.00 89.31 83 ASP A O 1
ATOM 682 N N . TRP A 1 84 ? 6.873 -11.411 2.183 1.00 85.56 84 TRP A N 1
ATOM 683 C CA . TRP A 1 84 ? 8.220 -11.250 1.645 1.00 85.56 84 TRP A CA 1
ATOM 684 C C . TRP A 1 84 ? 8.330 -11.657 0.167 1.00 85.56 84 TRP A C 1
ATOM 686 O O . TRP A 1 84 ? 9.147 -11.089 -0.558 1.00 85.56 84 TRP A O 1
ATOM 696 N N . LYS A 1 85 ? 7.505 -12.604 -0.309 1.00 89.75 85 LYS A N 1
ATOM 697 C CA . LYS A 1 85 ? 7.525 -13.054 -1.711 1.00 89.75 85 LYS A CA 1
ATOM 698 C C . LYS A 1 85 ? 6.962 -11.972 -2.618 1.00 89.75 85 LYS A C 1
ATOM 700 O O . LYS A 1 85 ? 7.600 -11.608 -3.607 1.00 89.75 85 LYS A O 1
ATOM 705 N N . ALA A 1 86 ? 5.799 -11.429 -2.258 1.00 91.00 86 ALA A N 1
ATOM 706 C CA . ALA A 1 86 ? 5.216 -10.303 -2.971 1.00 91.00 86 ALA A CA 1
ATOM 707 C C . ALA A 1 86 ? 6.137 -9.079 -2.893 1.00 91.00 86 ALA A C 1
ATOM 709 O O . ALA A 1 86 ? 6.406 -8.455 -3.917 1.00 91.00 86 ALA A O 1
ATOM 710 N N . ALA A 1 87 ? 6.696 -8.777 -1.718 1.00 88.19 87 ALA A N 1
ATOM 711 C CA . ALA A 1 87 ? 7.621 -7.661 -1.539 1.00 88.19 87 ALA A CA 1
ATOM 712 C C . ALA A 1 87 ? 8.865 -7.783 -2.433 1.00 88.19 87 ALA A C 1
ATOM 714 O O . ALA A 1 87 ? 9.278 -6.796 -3.046 1.00 88.19 87 ALA A O 1
ATOM 715 N N . PHE A 1 88 ? 9.440 -8.982 -2.563 1.00 87.56 88 PHE A N 1
ATOM 716 C CA . PHE A 1 88 ? 10.581 -9.232 -3.443 1.00 87.56 88 PHE A CA 1
ATOM 717 C C . PHE A 1 88 ? 10.229 -9.015 -4.919 1.00 87.56 88 PHE A C 1
ATOM 719 O O . PHE A 1 88 ? 10.884 -8.221 -5.599 1.00 87.56 88 PHE A O 1
ATOM 726 N N . LEU A 1 89 ? 9.169 -9.670 -5.408 1.00 91.06 89 LEU A N 1
ATOM 727 C CA . LEU A 1 89 ? 8.730 -9.559 -6.805 1.00 91.06 89 LEU A CA 1
ATOM 728 C C . LEU A 1 89 ? 8.388 -8.109 -7.170 1.00 91.06 89 LEU A C 1
ATOM 730 O O . LEU A 1 89 ? 8.828 -7.597 -8.201 1.00 91.06 89 LEU A O 1
ATOM 734 N N . LEU A 1 90 ? 7.663 -7.419 -6.290 1.00 90.88 90 LEU A N 1
ATOM 735 C CA . LEU A 1 90 ? 7.300 -6.018 -6.475 1.00 90.88 90 LEU A CA 1
ATOM 736 C C . LEU A 1 90 ? 8.511 -5.088 -6.401 1.00 90.88 90 LEU A C 1
ATOM 738 O O . LEU A 1 90 ? 8.551 -4.101 -7.129 1.00 90.88 90 LEU A O 1
ATOM 742 N N . SER A 1 91 ? 9.532 -5.412 -5.604 1.00 87.44 91 SER A N 1
ATOM 743 C CA . SER A 1 91 ? 10.772 -4.628 -5.564 1.00 87.44 91 SER A CA 1
ATOM 744 C C . SER A 1 91 ? 11.501 -4.655 -6.905 1.00 87.44 91 SER A C 1
ATOM 746 O O . SER A 1 91 ? 11.961 -3.609 -7.370 1.00 87.44 91 SER A O 1
ATOM 748 N N . VAL A 1 92 ? 11.569 -5.824 -7.551 1.00 88.50 92 VAL A N 1
ATOM 749 C CA . VAL A 1 92 ? 12.134 -5.962 -8.903 1.00 88.50 92 VAL A CA 1
ATOM 750 C C . VAL A 1 92 ? 11.287 -5.184 -9.913 1.00 88.50 92 VAL A C 1
ATOM 752 O O . VAL A 1 92 ? 11.832 -4.403 -10.695 1.00 88.50 92 VAL A O 1
ATOM 755 N N . ALA A 1 93 ? 9.960 -5.317 -9.844 1.00 89.44 93 ALA A N 1
ATOM 756 C CA . ALA A 1 93 ? 9.041 -4.589 -10.715 1.00 89.44 93 ALA A CA 1
ATOM 757 C C . ALA A 1 93 ? 9.140 -3.061 -10.537 1.00 89.44 93 ALA A C 1
ATOM 759 O O . ALA A 1 93 ? 9.172 -2.336 -11.526 1.00 89.44 93 ALA A O 1
ATOM 760 N N . CYS A 1 94 ? 9.249 -2.550 -9.305 1.00 86.56 94 CYS A N 1
ATOM 761 C CA . CYS A 1 94 ? 9.433 -1.120 -9.022 1.00 86.56 94 CYS A CA 1
ATOM 762 C C . CYS A 1 94 ? 10.770 -0.614 -9.590 1.00 86.56 94 CYS A C 1
ATOM 764 O O . CYS A 1 94 ? 10.825 0.495 -10.118 1.00 86.56 94 CYS A O 1
ATOM 766 N N . GLU A 1 95 ? 11.847 -1.404 -9.532 1.00 84.94 95 GLU A N 1
ATOM 767 C CA . GLU A 1 95 ? 13.135 -1.022 -10.123 1.00 84.94 95 GLU A CA 1
ATOM 768 C C . GLU A 1 95 ? 13.068 -0.952 -11.655 1.00 84.94 95 GLU A C 1
ATOM 770 O O . GLU A 1 95 ? 13.503 0.038 -12.243 1.00 84.94 95 GLU A O 1
ATOM 775 N N . GLN A 1 96 ? 12.463 -1.950 -12.303 1.00 87.19 96 GLN A N 1
ATOM 776 C CA . GLN A 1 96 ? 12.233 -1.928 -13.750 1.00 87.19 96 GLN A CA 1
ATOM 777 C C . GLN A 1 96 ? 11.327 -0.759 -14.152 1.00 87.19 96 GLN A C 1
ATOM 779 O O . GLN A 1 96 ? 11.642 -0.007 -15.072 1.00 87.19 96 GLN A O 1
ATOM 784 N N . HIS A 1 97 ? 10.242 -0.538 -13.411 1.00 85.38 97 HIS A N 1
ATOM 785 C CA . HIS A 1 97 ? 9.303 0.542 -13.676 1.00 85.38 97 HIS A CA 1
ATOM 786 C C . HIS A 1 97 ? 9.959 1.925 -13.548 1.00 85.38 97 HIS A C 1
ATOM 788 O O . HIS A 1 97 ? 9.708 2.798 -14.378 1.00 85.38 97 HIS A O 1
ATOM 794 N N . LYS A 1 98 ? 10.873 2.118 -12.587 1.00 81.19 98 LYS A N 1
ATOM 795 C CA . LYS A 1 98 ? 11.682 3.345 -12.471 1.00 81.19 98 LYS A CA 1
ATOM 796 C C . LYS A 1 98 ? 12.572 3.590 -13.684 1.00 81.19 98 LYS A C 1
ATOM 798 O O . LYS A 1 98 ? 12.732 4.740 -14.087 1.00 81.19 98 LYS A O 1
ATOM 803 N N . GLN A 1 99 ? 13.145 2.531 -14.253 1.00 84.25 99 GLN A N 1
ATOM 804 C CA . GLN A 1 99 ? 13.980 2.621 -15.453 1.00 84.25 99 GLN A CA 1
ATOM 805 C C . GLN A 1 99 ? 13.152 2.943 -16.699 1.00 84.25 99 GLN A C 1
ATOM 807 O O . GLN A 1 99 ? 13.606 3.700 -17.550 1.00 84.25 99 GLN A O 1
ATOM 812 N N . THR A 1 100 ? 11.931 2.415 -16.806 1.00 85.56 100 THR A N 1
ATOM 813 C CA . THR A 1 100 ? 11.035 2.707 -17.935 1.00 85.56 100 THR A CA 1
ATOM 814 C C . THR A 1 100 ? 10.398 4.095 -17.824 1.00 85.56 100 THR A C 1
ATOM 816 O O . THR A 1 100 ? 10.301 4.814 -18.814 1.00 85.56 100 THR A O 1
ATOM 819 N N . ALA A 1 101 ? 9.983 4.501 -16.623 1.00 82.38 101 ALA A N 1
ATOM 820 C CA . ALA A 1 101 ? 9.237 5.732 -16.369 1.00 82.38 101 ALA A CA 1
ATOM 821 C C . ALA A 1 101 ? 10.079 6.795 -15.640 1.00 82.38 101 ALA A C 1
ATOM 823 O O . ALA A 1 101 ? 9.643 7.400 -14.659 1.00 82.38 101 ALA A O 1
ATOM 824 N N . VAL A 1 102 ? 11.297 7.050 -16.130 1.00 77.31 102 VAL A N 1
ATOM 825 C CA . VAL A 1 102 ? 12.270 7.964 -15.494 1.00 77.31 102 VAL A CA 1
ATOM 826 C C . VAL A 1 102 ? 11.684 9.356 -15.2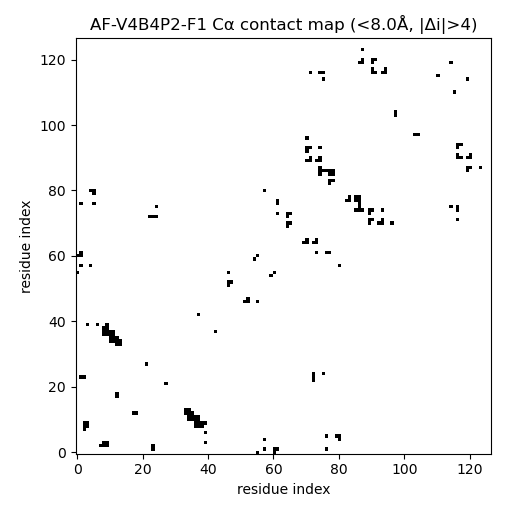29 1.00 77.31 102 VAL A C 1
ATOM 828 O O . VAL A 1 102 ? 11.946 9.954 -14.185 1.00 77.31 102 VAL A O 1
ATOM 831 N N . SER A 1 103 ? 10.856 9.872 -16.143 1.00 77.38 103 SER A N 1
ATOM 832 C CA . SER A 1 103 ? 10.233 11.196 -16.017 1.00 77.38 103 SER A CA 1
ATOM 833 C C . SER A 1 103 ? 9.325 11.310 -14.791 1.00 77.38 103 SER A C 1
ATOM 835 O O . SER A 1 103 ? 9.345 12.350 -14.129 1.00 77.38 103 SER A O 1
ATOM 837 N N . LEU A 1 104 ? 8.599 10.241 -14.441 1.00 73.00 104 LEU A N 1
ATOM 838 C CA . LEU A 1 104 ? 7.743 10.199 -13.257 1.00 73.00 104 LEU A CA 1
ATOM 839 C C . LEU A 1 104 ? 8.590 10.286 -11.993 1.00 73.00 104 LEU A C 1
ATOM 841 O O . LEU A 1 104 ? 8.307 11.108 -11.133 1.00 73.00 104 LEU A O 1
ATOM 845 N N . TYR A 1 105 ? 9.679 9.522 -11.919 1.00 68.19 105 TYR A N 1
ATOM 846 C CA . TYR A 1 105 ? 10.524 9.443 -10.726 1.00 68.19 105 TYR A CA 1
ATOM 847 C C . TYR A 1 105 ? 11.543 10.584 -10.590 1.00 68.19 105 TYR A C 1
ATOM 849 O O . TYR A 1 105 ? 12.055 10.810 -9.494 1.00 68.19 105 TYR A O 1
ATOM 857 N N . SER A 1 106 ? 11.781 11.358 -11.653 1.00 64.94 106 SER A N 1
ATOM 858 C CA . SER A 1 106 ? 12.696 12.512 -11.657 1.00 64.94 106 SER A CA 1
ATOM 859 C C . SER A 1 106 ? 12.346 13.591 -10.619 1.00 64.94 106 SER A C 1
ATOM 861 O O . SER A 1 106 ? 13.240 14.232 -10.070 1.00 64.94 106 SER A O 1
ATOM 863 N N . LYS A 1 107 ? 11.057 13.756 -10.283 1.00 59.75 107 LYS A N 1
ATOM 864 C CA . LYS A 1 107 ? 10.585 14.696 -9.248 1.00 59.75 107 LYS A CA 1
ATOM 865 C C . LYS A 1 107 ? 10.722 14.162 -7.818 1.00 59.75 107 LYS A C 1
ATOM 867 O O . LYS A 1 107 ? 10.670 14.940 -6.872 1.00 59.75 107 LYS A O 1
ATOM 872 N N . TYR A 1 108 ? 10.924 12.856 -7.650 1.00 57.78 108 TYR A N 1
ATOM 873 C CA . TYR A 1 108 ? 10.910 12.167 -6.354 1.00 57.78 108 TYR A CA 1
ATOM 874 C C . TYR A 1 108 ? 12.320 11.853 -5.825 1.00 57.78 108 TYR A C 1
ATOM 876 O O . TYR A 1 108 ? 12.472 11.061 -4.900 1.00 57.78 108 TYR A O 1
ATOM 884 N N . VAL A 1 109 ? 13.360 12.503 -6.365 1.00 50.41 109 VAL A N 1
ATOM 885 C CA . VAL A 1 109 ? 14.792 12.315 -6.026 1.00 50.41 109 VAL A CA 1
ATOM 886 C C . VAL A 1 109 ? 15.114 12.481 -4.523 1.00 50.41 109 VAL A C 1
ATOM 888 O O . VAL A 1 109 ? 16.169 12.054 -4.064 1.00 50.41 109 VAL A O 1
ATOM 891 N N . GLY A 1 110 ? 14.183 12.998 -3.716 1.00 48.00 110 GLY A N 1
ATOM 892 C CA . GLY A 1 110 ? 14.249 13.021 -2.250 1.00 48.00 110 GLY A CA 1
ATOM 893 C C . GLY A 1 110 ? 13.720 11.769 -1.530 1.00 48.00 110 GLY A C 1
ATOM 894 O O . GLY A 1 110 ? 13.361 11.874 -0.358 1.00 48.00 110 GLY A O 1
ATOM 895 N N . LEU A 1 111 ? 13.605 10.610 -2.194 1.00 50.00 111 LEU A N 1
ATOM 896 C CA . LEU A 1 111 ? 13.203 9.343 -1.566 1.00 50.00 111 LEU A CA 1
ATOM 897 C C . LEU A 1 111 ? 14.091 9.066 -0.343 1.00 50.00 111 LEU A C 1
ATOM 899 O O . LEU A 1 111 ? 15.284 8.779 -0.462 1.00 50.00 111 LEU A O 1
ATOM 903 N N . SER A 1 112 ? 13.496 9.185 0.846 1.00 44.47 112 SER A N 1
ATOM 904 C CA . SER A 1 112 ? 14.137 8.872 2.120 1.00 44.47 112 SER A CA 1
ATOM 905 C C . SER A 1 112 ? 14.872 7.537 2.006 1.00 44.47 112 SER A C 1
ATOM 907 O O . SER A 1 112 ? 14.264 6.496 1.749 1.00 44.47 112 SER A O 1
ATOM 909 N N . LYS A 1 113 ? 16.194 7.566 2.229 1.00 48.91 113 LYS A N 1
ATOM 910 C CA . LYS A 1 113 ? 17.100 6.401 2.222 1.00 48.91 113 LYS A CA 1
ATOM 911 C C . LYS A 1 113 ? 16.614 5.238 3.099 1.00 48.91 113 LYS A C 1
ATOM 913 O O . LYS A 1 113 ? 17.108 4.127 2.958 1.00 48.91 113 LYS A O 1
ATOM 918 N N . SER A 1 114 ? 15.653 5.492 3.991 1.00 43.28 114 SER A N 1
ATOM 919 C CA . SER A 1 114 ? 15.171 4.569 5.011 1.00 43.28 114 SER A CA 1
ATOM 920 C C . SER A 1 114 ? 14.543 3.279 4.480 1.00 43.28 114 SER A C 1
ATOM 922 O O . SER A 1 114 ? 14.469 2.353 5.279 1.00 43.28 114 SER A O 1
ATOM 924 N N . ARG A 1 115 ? 14.081 3.182 3.222 1.00 55.50 115 ARG A N 1
ATOM 925 C CA . ARG A 1 115 ? 13.523 1.924 2.671 1.00 55.50 115 ARG A CA 1
ATOM 926 C C . ARG A 1 115 ? 13.462 1.932 1.137 1.00 55.50 115 ARG A C 1
ATOM 928 O O . ARG A 1 115 ? 12.401 1.984 0.526 1.00 55.50 115 ARG A O 1
ATOM 935 N N . ASN A 1 116 ? 14.635 1.919 0.505 1.00 61.75 116 ASN A N 1
ATOM 936 C CA . ASN A 1 116 ? 14.741 1.678 -0.935 1.00 61.75 116 ASN A CA 1
ATOM 937 C C . ASN A 1 116 ? 14.400 0.208 -1.252 1.00 61.75 116 ASN A C 1
ATOM 939 O O . ASN A 1 116 ? 14.924 -0.668 -0.565 1.00 61.75 116 ASN A O 1
ATOM 943 N N . PRO A 1 117 ? 13.641 -0.094 -2.323 1.00 62.97 117 PRO A N 1
ATOM 944 C CA . PRO A 1 117 ? 13.368 -1.476 -2.745 1.00 62.97 117 PRO A CA 1
ATOM 945 C C . PRO A 1 117 ? 14.658 -2.267 -3.022 1.00 62.97 117 PRO A C 1
ATOM 947 O O . PRO A 1 117 ? 14.733 -3.461 -2.762 1.00 62.97 117 PRO A O 1
ATOM 950 N N . ARG A 1 118 ? 15.737 -1.582 -3.426 1.00 63.16 118 ARG A N 1
ATOM 951 C CA . ARG A 1 118 ? 17.080 -2.174 -3.545 1.00 63.16 118 ARG A CA 1
ATOM 952 C C . ARG A 1 118 ? 17.645 -2.713 -2.225 1.00 63.16 118 ARG A C 1
ATOM 954 O O . ARG A 1 118 ? 18.363 -3.705 -2.243 1.00 63.16 118 ARG A O 1
ATOM 961 N N . LEU A 1 119 ? 17.350 -2.067 -1.094 1.00 63.56 119 LEU A N 1
ATOM 962 C CA . LEU A 1 119 ? 17.780 -2.542 0.227 1.00 63.56 119 LEU A CA 1
ATOM 963 C C . LEU A 1 119 ? 16.962 -3.759 0.670 1.00 63.56 119 LEU A C 1
ATOM 965 O O . LEU A 1 119 ? 17.522 -4.640 1.309 1.00 63.56 119 LEU A O 1
ATOM 969 N N . LEU A 1 120 ? 15.681 -3.830 0.285 1.00 63.41 120 LEU A N 1
ATOM 970 C CA . LEU A 1 120 ? 14.846 -5.017 0.493 1.00 63.41 120 LEU A CA 1
ATOM 971 C C . LEU A 1 120 ? 15.371 -6.217 -0.296 1.00 63.41 120 LEU A C 1
ATOM 973 O O . LEU A 1 120 ? 15.589 -7.274 0.282 1.00 63.41 120 LEU A O 1
ATOM 977 N N . ILE A 1 121 ? 15.654 -6.032 -1.589 1.00 63.91 121 ILE A N 1
ATOM 978 C CA . ILE A 1 121 ? 16.231 -7.081 -2.445 1.00 63.91 121 ILE A CA 1
ATOM 979 C C . ILE A 1 121 ? 17.558 -7.579 -1.868 1.00 63.91 121 ILE A C 1
ATOM 981 O O . ILE A 1 121 ? 17.776 -8.782 -1.779 1.00 63.91 121 ILE A O 1
ATOM 985 N N . LYS A 1 122 ? 18.436 -6.657 -1.457 1.00 63.34 122 LYS A N 1
ATOM 986 C CA . LYS A 1 122 ? 19.745 -7.012 -0.908 1.00 63.34 122 LYS A CA 1
ATOM 987 C C . LYS A 1 122 ? 19.627 -7.749 0.431 1.00 63.34 122 LYS A C 1
ATOM 989 O O . LYS A 1 122 ? 20.225 -8.801 0.585 1.00 63.34 122 LYS A O 1
ATOM 994 N N . GLY A 1 123 ? 18.797 -7.254 1.350 1.00 62.03 123 GLY A N 1
ATOM 995 C CA . GLY A 1 123 ? 18.564 -7.913 2.637 1.00 62.03 123 GLY A CA 1
ATOM 996 C C . GLY A 1 123 ? 17.958 -9.314 2.510 1.00 62.03 123 GLY A C 1
ATOM 997 O O . GLY A 1 123 ? 18.277 -10.173 3.318 1.00 62.03 123 GLY A O 1
ATOM 998 N N . LEU A 1 124 ? 17.130 -9.561 1.489 1.00 58.44 124 LEU A N 1
ATOM 999 C CA . LEU A 1 124 ? 16.532 -10.876 1.224 1.00 58.44 124 LEU A CA 1
ATOM 1000 C C . LEU A 1 124 ? 17.485 -11.866 0.536 1.00 58.44 124 LEU A C 1
ATOM 1002 O O . LEU A 1 124 ? 17.294 -13.066 0.684 1.00 58.44 124 LEU A O 1
ATOM 1006 N N . LEU A 1 125 ? 18.471 -11.384 -0.226 1.00 59.25 125 LEU A N 1
ATOM 1007 C CA . LEU A 1 125 ? 19.488 -12.221 -0.882 1.00 59.25 125 LEU A CA 1
ATOM 1008 C C . LEU A 1 125 ? 20.676 -12.550 0.033 1.00 59.25 125 LEU A C 1
ATOM 1010 O O . LEU A 1 125 ? 21.371 -13.530 -0.212 1.00 59.25 125 LEU A O 1
ATOM 1014 N N . ASP A 1 126 ? 20.913 -11.724 1.055 1.00 56.28 126 ASP A N 1
ATOM 1015 C CA . ASP A 1 126 ? 21.976 -11.909 2.049 1.00 56.28 126 ASP A CA 1
ATOM 1016 C C . ASP A 1 126 ? 21.546 -12.843 3.220 1.00 56.28 126 ASP A C 1
ATOM 1018 O O . ASP A 1 126 ? 22.309 -13.008 4.174 1.00 56.28 126 ASP A O 1
ATOM 1022 N N . CYS A 1 127 ? 20.342 -13.438 3.161 1.00 48.28 127 CYS A N 1
ATOM 1023 C CA . CYS A 1 127 ? 19.792 -14.414 4.121 1.00 48.28 127 CYS A CA 1
ATOM 1024 C C . CYS A 1 127 ? 19.854 -15.844 3.567 1.00 48.28 127 CYS A C 1
ATOM 1026 O O . CYS A 1 127 ? 20.099 -16.767 4.376 1.00 48.28 127 CYS A O 1
#

Secondary structure (DSSP, 8-state):
-HHHHTTPPEEE--TTS-PPPPPTTS------TT-EEEPHHHHHHHHHHTTGGGTS-HHHHHHHHHHTT-HHHHHHHHHHHT-HHHHHHHHHHHHHHHHH-HHHHGGGTT--GGG-HHHHHHHHH--